Protein AF-A0A534W1F0-F1 (afdb_monomer_lite)

Sequence (96 aa):
YFTKAWRPLFFLRRGRKPVDDFSGGLCIYTDEEPKRGARLGMEIFLPDGSSVVCRSEVAWVERLPAGGPARFDVGLKLTAIHPLDRERLSGVLQHA

pLDDT: mean 76.11, std 22.28, range [28.5, 95.12]

Foldseek 3Di:
DPPPDDPPCVVVPDPPPPVVPLPDWDKDADQDFDDAQDKDWDWAQAPVRDIWTFIWGFHDWDADDPPPPHRIITIIRTPGGDPVSVVVVVVRVVVD

Structure (mmCIF, N/CA/C/O backbone):
data_AF-A0A534W1F0-F1
#
_entry.id   AF-A0A534W1F0-F1
#
loop_
_atom_site.group_PDB
_atom_site.id
_atom_site.type_symbol
_atom_site.label_atom_id
_atom_site.label_alt_id
_atom_site.label_comp_id
_atom_site.label_asym_id
_atom_site.label_entity_id
_atom_site.label_seq_id
_atom_site.pdbx_PDB_ins_code
_atom_site.Cartn_x
_atom_site.Cartn_y
_atom_site.Cartn_z
_atom_site.occupancy
_atom_site.B_iso_or_equiv
_atom_site.auth_seq_id
_atom_site.auth_comp_id
_atom_site.auth_asym_id
_atom_site.auth_atom_id
_atom_site.pdbx_PDB_model_num
ATOM 1 N N . TYR A 1 1 ? 5.387 10.544 8.141 1.00 28.50 1 TYR A N 1
ATOM 2 C CA . TYR A 1 1 ? 5.421 11.859 7.474 1.00 28.50 1 TYR A CA 1
ATOM 3 C C . TYR A 1 1 ? 4.789 11.733 6.098 1.00 28.50 1 TYR A C 1
ATOM 5 O O . TYR A 1 1 ? 5.455 11.308 5.164 1.00 28.50 1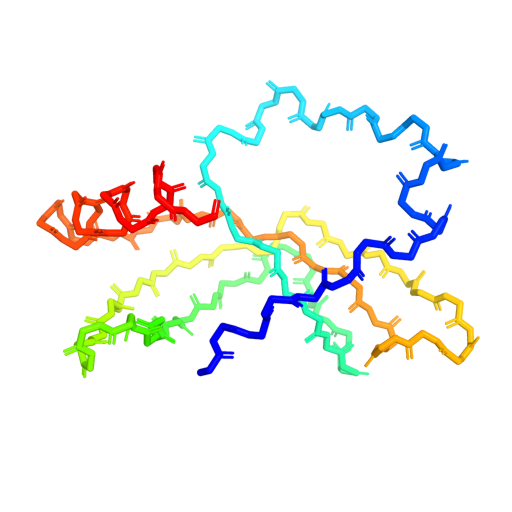 TYR A O 1
ATOM 13 N N . PHE A 1 2 ? 3.495 12.040 5.979 1.00 29.14 2 PHE A N 1
ATOM 14 C CA . PHE A 1 2 ? 2.860 12.224 4.675 1.00 29.14 2 PHE A CA 1
ATOM 15 C C . PHE A 1 2 ? 3.370 13.549 4.112 1.00 29.14 2 PHE A C 1
ATOM 17 O O . PHE A 1 2 ? 2.901 14.624 4.484 1.00 29.14 2 PHE A O 1
ATOM 24 N N . THR A 1 3 ? 4.413 13.496 3.287 1.00 29.98 3 THR A N 1
ATOM 25 C CA . THR A 1 3 ? 4.847 14.678 2.554 1.00 29.98 3 THR A CA 1
ATOM 26 C C . THR A 1 3 ? 3.807 14.957 1.484 1.00 29.98 3 THR A C 1
ATOM 28 O O . THR A 1 3 ? 3.517 14.128 0.623 1.00 29.98 3 THR A O 1
ATOM 31 N N . LYS A 1 4 ? 3.229 16.154 1.576 1.00 35.06 4 LYS A N 1
ATOM 32 C CA . LYS A 1 4 ? 2.432 16.827 0.553 1.00 35.06 4 LYS A CA 1
ATOM 33 C C . LYS A 1 4 ? 3.310 16.985 -0.696 1.00 35.06 4 LYS A C 1
ATOM 35 O O . LYS A 1 4 ? 3.898 18.036 -0.934 1.00 35.06 4 LYS A O 1
ATOM 40 N N . ALA A 1 5 ? 3.508 15.896 -1.431 1.00 36.59 5 ALA A N 1
ATOM 41 C CA . ALA A 1 5 ? 4.393 15.854 -2.577 1.00 36.59 5 ALA A CA 1
ATOM 42 C C . ALA A 1 5 ? 3.670 16.510 -3.753 1.00 36.59 5 ALA A C 1
ATOM 44 O O . ALA A 1 5 ? 2.797 15.924 -4.393 1.00 36.59 5 ALA A O 1
ATOM 45 N N . TRP A 1 6 ? 4.021 17.778 -3.967 1.00 32.47 6 TRP A N 1
ATOM 46 C CA . TRP A 1 6 ? 4.116 18.435 -5.265 1.00 32.47 6 TRP A CA 1
ATOM 47 C C . TRP A 1 6 ? 3.952 17.437 -6.414 1.00 32.47 6 TRP A C 1
ATOM 49 O O . TRP A 1 6 ? 4.853 16.640 -6.645 1.00 32.47 6 TRP A O 1
ATOM 59 N N . ARG A 1 7 ? 2.811 17.455 -7.114 1.00 41.12 7 ARG A N 1
ATOM 60 C CA . ARG A 1 7 ? 2.572 16.622 -8.301 1.00 41.12 7 ARG A CA 1
ATOM 61 C C . ARG A 1 7 ? 3.498 17.114 -9.414 1.00 41.12 7 ARG A C 1
ATOM 63 O O . ARG A 1 7 ? 3.187 18.138 -10.024 1.00 41.12 7 ARG A O 1
ATOM 70 N N . PRO A 1 8 ? 4.636 16.459 -9.706 1.00 33.09 8 PRO A N 1
ATOM 71 C CA . PRO A 1 8 ? 5.461 16.876 -10.820 1.00 33.09 8 PRO A CA 1
ATOM 72 C C . PRO A 1 8 ? 4.721 16.458 -12.096 1.00 33.09 8 PRO A C 1
ATOM 74 O O . PRO A 1 8 ? 4.005 15.452 -12.111 1.00 33.09 8 PRO A O 1
ATOM 77 N N . LEU A 1 9 ? 4.913 17.201 -13.185 1.00 43.53 9 LEU A N 1
ATOM 78 C CA . LEU A 1 9 ? 4.301 16.961 -14.501 1.00 43.53 9 LEU A CA 1
ATOM 79 C C . LEU A 1 9 ? 4.497 15.531 -15.073 1.00 43.53 9 LEU A C 1
ATOM 81 O O . LEU A 1 9 ? 3.913 15.205 -1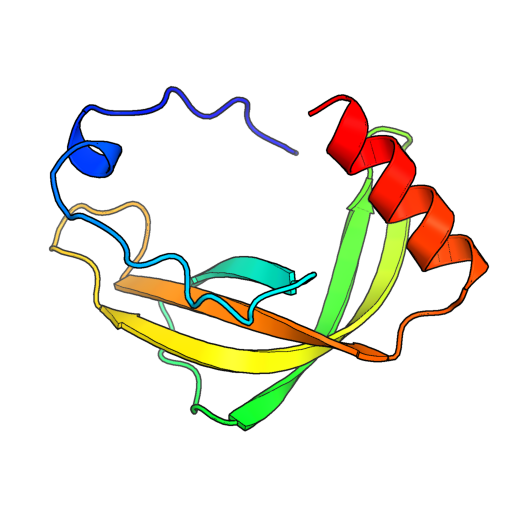6.103 1.00 43.53 9 LEU A O 1
ATOM 85 N N . PHE A 1 10 ? 5.266 14.656 -14.418 1.00 41.38 10 PHE A N 1
ATOM 86 C CA . PHE A 1 10 ? 5.410 13.241 -14.769 1.00 41.38 10 PHE A CA 1
ATOM 87 C C . PHE A 1 10 ? 4.140 12.400 -14.524 1.00 41.38 10 PHE A C 1
ATOM 89 O O . PHE A 1 10 ? 3.960 11.390 -15.198 1.00 41.38 10 PHE A O 1
ATOM 96 N N . PHE A 1 11 ? 3.216 12.825 -13.649 1.00 42.25 11 PHE A N 1
ATOM 97 C CA . PHE A 1 11 ? 1.932 12.124 -13.440 1.00 42.25 11 PHE A CA 1
ATOM 98 C C . PHE A 1 11 ? 0.896 12.354 -14.558 1.00 42.25 11 PHE A C 1
ATOM 100 O O . PHE A 1 11 ? -0.142 11.699 -14.563 1.00 42.25 11 PHE A O 1
ATOM 107 N N . LEU A 1 12 ? 1.149 13.266 -15.506 1.00 43.53 12 LEU A N 1
ATOM 108 C CA . LEU A 1 12 ? 0.174 13.674 -16.531 1.00 43.53 12 LEU A CA 1
ATOM 109 C C . LEU A 1 12 ? 0.350 12.985 -17.899 1.00 43.53 12 LEU A C 1
ATOM 111 O O . LEU A 1 12 ? -0.396 13.296 -18.823 1.00 43.53 12 LEU A O 1
ATOM 115 N N . ARG A 1 13 ? 1.316 12.066 -18.077 1.00 38.88 13 ARG A N 1
ATOM 116 C CA . ARG A 1 13 ? 1.680 11.557 -19.422 1.00 38.88 13 ARG A CA 1
ATOM 117 C C . ARG A 1 13 ? 1.671 10.051 -19.661 1.00 38.88 13 ARG A C 1
ATOM 119 O O . ARG A 1 13 ? 2.148 9.591 -20.695 1.00 38.88 13 ARG A O 1
ATOM 126 N N . ARG A 1 14 ? 1.017 9.280 -18.807 1.00 40.94 14 ARG A N 1
ATOM 127 C CA . ARG A 1 14 ? 0.452 7.999 -19.233 1.00 40.94 14 ARG A CA 1
ATOM 128 C C . ARG A 1 14 ? -0.972 7.980 -18.748 1.00 40.94 14 ARG A C 1
ATOM 130 O O . ARG A 1 14 ? -1.203 8.198 -17.565 1.00 40.94 14 ARG A O 1
ATOM 137 N N . GLY A 1 15 ? -1.906 7.707 -19.653 1.00 38.16 15 GLY A N 1
ATOM 138 C CA . GLY A 1 15 ? -3.179 7.137 -19.257 1.00 38.16 15 GLY A CA 1
ATOM 139 C C . GLY A 1 15 ? -2.865 5.866 -18.482 1.00 38.16 15 GLY A C 1
ATOM 140 O O . GLY A 1 15 ? -2.749 4.792 -19.066 1.00 38.16 15 GLY A O 1
ATOM 141 N N . ARG A 1 16 ? -2.658 5.994 -17.166 1.00 43.59 16 ARG A N 1
ATOM 142 C CA . ARG A 1 16 ? -2.909 4.906 -16.245 1.00 43.59 16 ARG A CA 1
ATOM 143 C C . ARG A 1 16 ? -4.358 4.599 -16.539 1.00 43.59 16 ARG A C 1
ATOM 145 O O . ARG A 1 16 ? -5.234 5.371 -16.160 1.00 43.59 16 ARG A O 1
ATOM 152 N N . LYS A 1 17 ? -4.605 3.505 -17.265 1.00 34.69 17 LYS A N 1
ATOM 153 C CA . LYS A 1 17 ? -5.835 2.776 -17.008 1.00 34.69 17 LYS A CA 1
ATOM 154 C C . LYS A 1 17 ? -5.880 2.716 -15.485 1.00 34.69 17 LYS A C 1
ATOM 156 O O . LYS A 1 17 ? -4.895 2.238 -14.901 1.00 34.69 17 LYS A O 1
ATOM 161 N N . PRO A 1 18 ? -6.915 3.264 -14.830 1.00 42.38 18 PRO A N 1
ATOM 162 C CA . PRO A 1 18 ? -7.236 2.749 -13.520 1.00 42.38 18 PRO A CA 1
ATOM 163 C C . PRO A 1 18 ? -7.150 1.240 -13.721 1.00 42.38 18 PRO A C 1
ATOM 165 O O . PRO A 1 18 ? -7.669 0.710 -14.707 1.00 42.38 18 PRO A O 1
ATOM 168 N N . VAL A 1 19 ? -6.358 0.535 -12.921 1.00 42.66 19 VAL A N 1
ATOM 169 C CA . VAL A 1 19 ? -6.673 -0.880 -12.801 1.00 42.66 19 VAL A CA 1
ATOM 170 C C . VAL A 1 19 ? -8.103 -0.810 -12.288 1.00 42.66 19 VAL A C 1
ATOM 172 O O . VAL A 1 19 ? -8.296 -0.410 -11.145 1.00 42.66 19 VAL A O 1
ATOM 175 N N . ASP A 1 20 ? -9.080 -1.006 -13.183 1.00 43.31 20 ASP A N 1
ATOM 176 C CA . ASP A 1 20 ? -10.492 -0.645 -12.975 1.00 43.31 20 ASP A CA 1
ATOM 177 C C . ASP A 1 20 ? -11.092 -1.412 -11.776 1.00 43.31 20 ASP A C 1
ATOM 179 O O . ASP A 1 20 ? -12.202 -1.141 -11.339 1.00 43.31 20 ASP A O 1
ATOM 183 N N . ASP A 1 21 ? -10.302 -2.323 -11.199 1.00 44.69 21 ASP A N 1
ATOM 184 C CA . ASP A 1 21 ? -10.592 -3.198 -10.073 1.00 44.69 21 ASP A CA 1
ATOM 185 C C . ASP A 1 21 ? -9.671 -2.978 -8.841 1.00 44.69 21 ASP A C 1
ATOM 187 O O . ASP A 1 21 ? -9.669 -3.763 -7.892 1.00 44.69 21 ASP A O 1
ATOM 191 N N . PHE A 1 22 ? -8.847 -1.918 -8.802 1.00 48.00 22 PHE A N 1
ATOM 192 C CA . PHE A 1 22 ? -8.061 -1.569 -7.604 1.00 48.00 22 PHE A CA 1
ATOM 193 C C . PHE A 1 22 ? -8.901 -0.737 -6.626 1.00 48.00 22 PHE A C 1
ATOM 1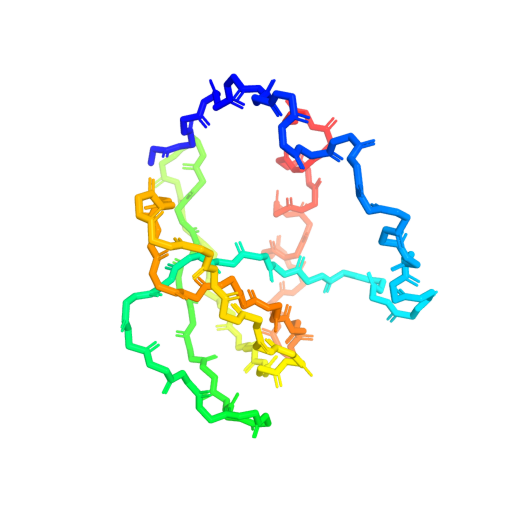95 O O . PHE A 1 22 ? -8.611 0.418 -6.316 1.00 48.00 22 PHE A O 1
ATOM 202 N N . SER A 1 23 ? -9.978 -1.344 -6.132 1.00 44.09 23 SER A N 1
ATOM 203 C CA . SER A 1 23 ? -10.966 -0.737 -5.237 1.00 44.09 23 SER A CA 1
ATOM 204 C C . SER A 1 23 ? -10.519 -0.726 -3.761 1.00 44.09 23 SER A C 1
ATOM 206 O O . SER A 1 23 ? -11.267 -1.148 -2.875 1.00 44.09 23 SER A O 1
ATOM 208 N N . GLY A 1 24 ? -9.286 -0.283 -3.482 1.00 59.03 24 GLY A N 1
ATOM 209 C CA . GLY A 1 24 ? -8.792 -0.074 -2.112 1.00 59.03 24 GLY A CA 1
ATOM 210 C C . GLY A 1 24 ? -7.452 -0.741 -1.799 1.00 59.03 24 GLY A C 1
ATOM 211 O O . GLY A 1 24 ? -7.397 -1.803 -1.178 1.00 59.03 24 GLY A O 1
ATOM 212 N N . GLY A 1 25 ? -6.359 -0.078 -2.172 1.00 72.06 25 GLY A N 1
ATOM 213 C CA . GLY A 1 25 ? -5.005 -0.495 -1.819 1.00 72.06 25 GLY A CA 1
ATOM 214 C C . GLY A 1 25 ? -4.024 0.677 -1.736 1.00 72.06 25 GLY A C 1
ATOM 215 O O . GLY A 1 25 ? -4.419 1.831 -1.891 1.00 72.06 25 GLY A O 1
ATOM 216 N N . LEU A 1 26 ? -2.752 0.379 -1.468 1.00 82.19 26 LEU A N 1
ATOM 217 C CA . LEU A 1 26 ? -1.686 1.362 -1.248 1.00 82.19 26 LEU A CA 1
ATOM 218 C C . LEU A 1 26 ? -0.665 1.334 -2.394 1.00 82.19 26 LEU A C 1
ATOM 220 O O . LEU A 1 26 ? -0.428 0.288 -2.991 1.00 82.19 26 LEU A O 1
ATOM 224 N N . CYS A 1 27 ? -0.047 2.479 -2.674 1.00 88.12 27 CYS A N 1
ATOM 225 C CA . CYS A 1 27 ? 1.095 2.610 -3.576 1.00 88.12 27 CYS A CA 1
ATOM 226 C C . CYS A 1 27 ? 2.340 2.916 -2.739 1.00 88.12 27 CYS A C 1
ATOM 228 O O . CYS A 1 27 ? 2.288 3.826 -1.907 1.00 88.12 27 CYS A O 1
ATOM 230 N N . ILE A 1 28 ? 3.435 2.186 -2.943 1.00 89.06 28 ILE A N 1
ATOM 231 C CA . ILE A 1 28 ? 4.718 2.460 -2.285 1.00 89.06 28 ILE A CA 1
ATOM 232 C C . ILE A 1 28 ? 5.846 2.553 -3.309 1.00 89.06 28 ILE A C 1
ATOM 234 O O . ILE A 1 28 ? 5.790 1.934 -4.369 1.00 89.06 28 ILE A O 1
ATOM 238 N N . TYR A 1 29 ? 6.898 3.282 -2.945 1.00 92.38 29 TYR A N 1
ATOM 239 C CA . TYR A 1 29 ? 8.158 3.302 -3.676 1.00 92.38 29 TYR A CA 1
ATOM 240 C C . TYR A 1 29 ? 9.195 2.453 -2.947 1.00 92.38 29 TYR A C 1
ATOM 242 O O . TYR A 1 29 ? 9.281 2.497 -1.720 1.00 92.38 29 TYR A O 1
ATOM 250 N N . THR A 1 30 ? 9.982 1.688 -3.698 1.00 93.06 30 THR A N 1
ATOM 251 C CA . THR A 1 30 ? 11.051 0.843 -3.152 1.00 93.06 30 THR A CA 1
ATOM 252 C C . THR A 1 30 ? 12.219 0.750 -4.127 1.00 93.06 30 THR A C 1
ATOM 254 O O . THR A 1 30 ? 12.036 0.798 -5.344 1.00 93.06 30 THR A O 1
ATOM 257 N N . ASP A 1 31 ? 13.431 0.619 -3.592 1.00 95.12 31 ASP A N 1
ATOM 258 C CA . ASP A 1 31 ? 14.632 0.340 -4.385 1.00 95.12 31 ASP A CA 1
ATOM 259 C C . ASP A 1 31 ? 14.902 -1.160 -4.561 1.00 95.12 31 ASP A C 1
ATOM 261 O O . ASP A 1 31 ? 15.646 -1.560 -5.461 1.00 95.12 31 ASP A O 1
ATOM 265 N N . GLU A 1 32 ? 14.276 -1.991 -3.732 1.00 93.31 32 GLU A N 1
ATOM 266 C CA . GLU A 1 32 ? 14.304 -3.446 -3.844 1.00 93.31 32 GLU A CA 1
ATOM 267 C C . GLU A 1 32 ? 13.114 -3.927 -4.675 1.00 93.31 32 GLU A C 1
ATOM 269 O O . GLU A 1 32 ? 11.993 -3.475 -4.444 1.00 93.31 32 GLU A O 1
ATOM 274 N N . GLU A 1 33 ? 13.349 -4.827 -5.637 1.00 92.69 33 GLU A N 1
ATOM 275 C CA . GLU A 1 33 ? 12.297 -5.389 -6.490 1.00 92.69 33 GLU A CA 1
ATOM 276 C C . GLU A 1 33 ? 11.470 -6.417 -5.707 1.00 92.69 33 GLU A C 1
ATOM 278 O O . GLU A 1 33 ? 11.972 -7.505 -5.402 1.00 92.69 33 GLU A O 1
ATOM 283 N N . PRO A 1 34 ? 10.195 -6.133 -5.389 1.00 90.31 34 PRO A N 1
ATOM 284 C CA . PRO A 1 34 ? 9.374 -7.105 -4.701 1.00 90.31 34 PRO A CA 1
ATOM 285 C C . PRO A 1 34 ? 8.824 -8.132 -5.690 1.00 90.31 34 PRO A C 1
ATOM 287 O O . PRO A 1 34 ? 8.510 -7.841 -6.845 1.00 90.31 34 PRO A O 1
ATOM 290 N N . LYS A 1 35 ? 8.617 -9.358 -5.213 1.00 94.50 35 LYS A N 1
ATOM 291 C CA . LYS A 1 35 ? 7.972 -10.399 -6.014 1.00 94.50 35 LYS A CA 1
ATOM 292 C C . LYS A 1 35 ? 6.470 -10.120 -6.132 1.00 94.50 35 LYS A C 1
ATOM 294 O O . LYS A 1 35 ? 5.781 -9.954 -5.127 1.00 94.50 35 LYS A O 1
ATOM 299 N N . ARG A 1 36 ? 5.927 -10.138 -7.352 1.00 91.69 36 ARG A N 1
ATOM 300 C CA . ARG A 1 36 ? 4.471 -10.068 -7.572 1.00 91.69 36 ARG A CA 1
ATOM 301 C C . ARG A 1 36 ? 3.754 -11.218 -6.848 1.00 91.69 36 ARG A C 1
ATOM 303 O O . ARG A 1 36 ? 4.233 -12.350 -6.866 1.00 91.69 36 ARG A O 1
ATOM 310 N N . GLY A 1 37 ? 2.620 -10.926 -6.213 1.00 91.62 37 GLY A N 1
ATOM 311 C CA . GLY A 1 37 ? 1.883 -11.873 -5.370 1.00 91.62 37 GLY A CA 1
ATOM 312 C C . GLY A 1 37 ? 2.517 -12.123 -3.995 1.00 91.62 37 GLY A C 1
ATOM 313 O O . GLY A 1 37 ? 1.983 -12.906 -3.211 1.00 91.62 37 GLY A O 1
ATOM 314 N N . ALA A 1 38 ? 3.651 -11.486 -3.670 1.00 94.25 38 ALA A N 1
ATOM 315 C CA . ALA A 1 38 ? 4.209 -11.561 -2.325 1.00 94.25 38 ALA A CA 1
ATOM 316 C C . ALA A 1 38 ? 3.256 -10.916 -1.318 1.00 94.25 38 ALA A C 1
ATOM 318 O O . ALA A 1 38 ? 2.664 -9.869 -1.586 1.00 94.25 38 ALA A O 1
ATOM 319 N N . ARG A 1 39 ? 3.141 -11.543 -0.146 1.00 94.56 39 ARG A N 1
ATOM 320 C CA . ARG A 1 39 ? 2.348 -11.033 0.971 1.00 94.56 39 ARG A CA 1
ATOM 321 C C . ARG A 1 39 ? 3.235 -10.233 1.906 1.00 94.56 39 ARG A C 1
ATOM 323 O O . ARG A 1 39 ? 4.277 -10.729 2.326 1.00 94.56 39 ARG A O 1
ATOM 330 N N . LEU A 1 40 ? 2.794 -9.032 2.253 1.00 92.38 40 LEU A N 1
ATOM 331 C CA . LEU A 1 40 ? 3.527 -8.115 3.118 1.00 92.38 40 LEU A CA 1
ATOM 332 C C . LEU A 1 40 ? 2.698 -7.809 4.366 1.00 92.38 40 LEU A C 1
ATOM 334 O O . LEU A 1 40 ? 1.488 -7.589 4.286 1.00 92.38 40 LEU A O 1
ATOM 338 N N . GLY A 1 41 ? 3.356 -7.809 5.525 1.00 92.94 41 GLY A N 1
ATOM 339 C CA . GLY A 1 41 ? 2.836 -7.164 6.726 1.00 92.94 41 GLY A CA 1
ATOM 340 C C . GLY A 1 41 ? 3.215 -5.691 6.685 1.00 92.94 41 GLY A C 1
ATOM 341 O O . GLY A 1 41 ? 4.353 -5.364 6.360 1.00 92.94 41 GLY A O 1
ATOM 342 N N . MET A 1 42 ? 2.264 -4.811 6.970 1.00 90.75 42 MET A N 1
ATOM 343 C CA . MET A 1 42 ? 2.465 -3.371 6.901 1.00 90.75 42 MET A CA 1
ATOM 344 C C . MET A 1 42 ? 1.964 -2.701 8.166 1.00 90.75 42 MET A C 1
ATOM 346 O O . MET A 1 42 ? 0.909 -3.059 8.687 1.00 90.75 42 MET A O 1
ATOM 350 N N . GLU A 1 43 ? 2.695 -1.681 8.591 1.00 94.38 43 GLU A N 1
ATOM 351 C CA . GLU A 1 43 ? 2.256 -0.715 9.585 1.00 94.38 43 GLU A CA 1
ATOM 352 C C . GLU A 1 43 ? 2.222 0.667 8.927 1.00 94.38 43 GLU A C 1
ATOM 354 O O . GLU A 1 43 ? 3.215 1.133 8.366 1.00 94.38 43 GLU A O 1
ATOM 359 N N . ILE A 1 44 ? 1.050 1.298 8.938 1.00 89.50 44 ILE A N 1
ATOM 360 C CA . ILE A 1 44 ? 0.805 2.604 8.330 1.00 89.50 44 ILE A CA 1
ATOM 361 C C . ILE A 1 44 ? 0.652 3.617 9.456 1.00 89.50 44 ILE A C 1
ATOM 363 O O . ILE A 1 44 ? -0.323 3.564 10.199 1.00 89.50 44 ILE A O 1
ATOM 367 N N . PHE A 1 45 ? 1.588 4.554 9.564 1.00 91.12 45 PHE A N 1
ATOM 368 C CA . PHE A 1 45 ? 1.528 5.631 10.552 1.00 91.12 45 PHE A CA 1
ATOM 369 C C . PHE A 1 45 ? 0.610 6.758 10.072 1.00 91.12 45 PHE A C 1
ATOM 371 O O . PHE A 1 45 ? 0.811 7.314 8.986 1.00 91.12 45 PHE A O 1
ATOM 378 N N . LEU A 1 46 ? -0.386 7.096 10.885 1.00 88.38 46 LEU A N 1
ATOM 379 C CA . LEU A 1 46 ? -1.393 8.111 10.600 1.00 88.38 46 LEU A CA 1
ATOM 380 C C . LEU A 1 46 ? -0.972 9.496 11.138 1.00 88.38 46 LEU A C 1
ATOM 382 O O . LEU A 1 46 ? -0.099 9.593 12.005 1.00 88.38 46 LEU A O 1
ATOM 386 N N . PRO A 1 47 ? -1.565 10.599 10.633 1.00 86.75 47 PRO A N 1
ATOM 387 C CA . PRO A 1 47 ? -1.216 11.957 11.067 1.00 86.75 47 PRO A CA 1
ATOM 388 C C . PRO A 1 47 ? -1.504 12.259 12.543 1.00 86.75 47 PRO A C 1
ATOM 390 O O . PRO A 1 47 ? -0.872 13.145 13.110 1.00 86.75 47 PRO A O 1
ATOM 393 N N . ASP A 1 48 ? -2.438 11.535 13.160 1.00 86.44 48 ASP A N 1
ATOM 394 C CA . ASP A 1 48 ? -2.784 11.660 14.582 1.00 86.44 48 ASP A CA 1
ATOM 395 C C . ASP A 1 48 ? -1.781 10.954 15.517 1.00 86.44 48 ASP A C 1
ATOM 397 O O . ASP A 1 48 ? -1.967 10.940 16.732 1.00 86.44 48 ASP A O 1
ATOM 401 N N . GLY A 1 49 ? -0.711 10.375 14.959 1.00 89.44 49 GLY A N 1
ATOM 402 C CA . GLY A 1 49 ? 0.318 9.648 15.698 1.00 89.44 49 GLY A CA 1
ATOM 403 C C . GLY A 1 49 ? -0.024 8.183 15.977 1.00 89.44 49 GLY A C 1
ATOM 404 O O . GLY A 1 49 ? 0.821 7.468 16.513 1.00 89.44 49 GLY A O 1
ATOM 405 N N . SER A 1 50 ? -1.217 7.716 15.601 1.00 90.94 50 SER A N 1
ATOM 406 C CA . SER A 1 50 ? -1.574 6.297 15.659 1.00 90.94 50 SER A CA 1
ATOM 407 C C . SER A 1 50 ? -1.008 5.515 14.466 1.00 90.94 50 SER A C 1
ATOM 409 O O . SER A 1 50 ? -0.462 6.090 13.517 1.00 90.94 50 SER A O 1
ATOM 411 N N . SER A 1 51 ? -1.128 4.186 14.498 1.00 93.12 51 SER A N 1
ATOM 412 C CA . SER A 1 51 ? -0.779 3.326 13.369 1.00 93.12 51 SER A CA 1
ATOM 413 C C . SER A 1 51 ? -1.864 2.292 13.070 1.00 93.12 51 SER A C 1
ATOM 415 O O . SER A 1 51 ? -2.663 1.917 13.928 1.00 93.12 51 SER A O 1
ATOM 417 N N . VAL A 1 52 ? -1.894 1.847 11.814 1.00 91.31 52 VAL A N 1
ATOM 418 C CA . VAL A 1 52 ? -2.769 0.790 11.306 1.00 91.31 52 VAL A CA 1
ATOM 419 C C . VAL A 1 52 ? -1.913 -0.376 10.844 1.00 91.31 52 VAL A C 1
ATOM 421 O O . VAL A 1 52 ? -1.104 -0.232 9.926 1.00 91.31 52 VAL A O 1
ATOM 424 N N . VAL A 1 53 ? -2.131 -1.549 11.438 1.00 93.00 53 VAL A N 1
ATOM 425 C CA . VAL A 1 53 ? -1.475 -2.789 11.017 1.00 93.00 53 VAL A CA 1
ATOM 426 C C . VAL A 1 53 ? -2.379 -3.540 10.046 1.00 93.00 53 VAL A C 1
ATOM 428 O O . VAL A 1 53 ? -3.548 -3.809 10.323 1.00 93.00 53 VAL A O 1
ATOM 431 N N . CYS A 1 54 ? -1.839 -3.903 8.887 1.00 90.94 54 CYS A N 1
ATOM 432 C CA . CYS A 1 54 ? -2.577 -4.627 7.860 1.00 90.94 54 CYS A CA 1
ATOM 433 C C . CYS A 1 54 ? -1.687 -5.620 7.106 1.00 90.94 54 CYS A C 1
ATOM 435 O O . CYS A 1 54 ? -0.458 -5.599 7.191 1.00 90.94 54 CYS A O 1
ATOM 437 N N . ARG A 1 55 ? -2.325 -6.530 6.370 1.00 93.44 55 ARG A N 1
ATOM 438 C CA . ARG A 1 55 ? -1.668 -7.401 5.396 1.00 93.44 55 ARG A CA 1
ATOM 439 C C . ARG A 1 55 ? -2.053 -6.971 3.998 1.00 93.44 55 ARG A C 1
ATOM 441 O O . ARG A 1 55 ? -3.208 -6.624 3.738 1.00 93.44 55 ARG A O 1
ATOM 448 N N . SER A 1 56 ? -1.092 -7.056 3.096 1.00 91.56 56 SER A N 1
ATOM 449 C CA . SER A 1 56 ? -1.273 -6.730 1.694 1.00 91.56 56 SER A CA 1
ATOM 450 C C . SER A 1 56 ? -0.626 -7.767 0.788 1.00 91.56 56 SER A C 1
ATOM 452 O O . SER A 1 56 ? 0.105 -8.652 1.238 1.00 91.56 56 SER A O 1
ATOM 454 N N . GLU A 1 57 ? -0.944 -7.683 -0.495 1.00 92.94 57 GLU A N 1
ATOM 455 C CA . GLU A 1 57 ? -0.343 -8.480 -1.552 1.00 92.94 57 GLU A CA 1
ATOM 456 C C . GLU A 1 57 ? 0.121 -7.573 -2.692 1.00 92.94 57 GLU A C 1
ATOM 458 O O . GLU A 1 57 ? -0.592 -6.644 -3.084 1.00 92.94 57 GLU A O 1
ATOM 463 N N . VAL A 1 58 ? 1.308 -7.849 -3.236 1.00 92.50 58 VAL A N 1
ATOM 464 C CA . VAL A 1 58 ? 1.870 -7.115 -4.376 1.00 92.50 58 VAL A CA 1
ATOM 465 C C . VAL A 1 58 ? 1.051 -7.397 -5.636 1.00 92.50 58 VAL A C 1
ATOM 467 O O . VAL A 1 58 ? 1.166 -8.464 -6.244 1.00 92.50 58 VAL A O 1
ATOM 470 N N . ALA A 1 59 ? 0.249 -6.421 -6.058 1.00 88.56 59 ALA A N 1
ATOM 471 C CA . ALA A 1 59 ? -0.612 -6.522 -7.233 1.00 88.56 59 ALA A CA 1
ATOM 472 C C . ALA A 1 59 ? 0.169 -6.282 -8.536 1.00 88.56 59 ALA A C 1
ATOM 474 O O . ALA A 1 59 ? -0.015 -7.000 -9.529 1.00 88.56 59 ALA A O 1
ATOM 475 N N . TRP A 1 60 ? 1.064 -5.291 -8.520 1.00 90.94 60 TRP A N 1
ATOM 476 C CA . TRP A 1 60 ? 1.908 -4.909 -9.648 1.00 90.94 60 TRP A CA 1
ATOM 477 C C . TRP A 1 60 ? 3.215 -4.266 -9.177 1.00 90.94 60 TRP A C 1
ATOM 479 O O . TRP A 1 60 ? 3.301 -3.750 -8.064 1.00 90.94 60 TRP A O 1
ATOM 489 N N . VAL A 1 61 ? 4.218 -4.313 -10.053 1.00 91.06 61 VAL A N 1
ATOM 490 C CA . VAL A 1 61 ? 5.543 -3.712 -9.874 1.00 91.06 61 VAL A CA 1
ATOM 491 C C . VAL A 1 61 ? 5.903 -3.025 -11.184 1.00 91.06 61 VAL A C 1
ATOM 493 O O . VAL A 1 61 ? 5.867 -3.659 -12.240 1.00 91.06 61 VAL A O 1
ATOM 496 N N . GLU A 1 62 ? 6.220 -1.737 -11.131 1.00 92.25 62 GLU A N 1
ATOM 497 C CA . GLU A 1 62 ? 6.635 -0.938 -12.281 1.00 92.25 62 GLU A CA 1
ATOM 498 C C . GLU A 1 62 ? 8.028 -0.366 -12.015 1.00 92.25 62 GLU A C 1
ATOM 500 O O . GLU A 1 62 ? 8.249 0.329 -11.027 1.00 92.25 62 GLU A O 1
ATOM 505 N N . ARG A 1 63 ? 8.991 -0.646 -12.900 1.00 93.25 63 ARG A N 1
ATOM 506 C CA . ARG A 1 63 ? 10.321 -0.038 -12.813 1.00 93.25 63 ARG A CA 1
ATOM 507 C C . ARG A 1 63 ? 10.244 1.428 -13.224 1.00 93.25 63 ARG A C 1
ATOM 509 O O . ARG A 1 63 ? 9.772 1.749 -14.314 1.00 93.25 63 ARG A O 1
ATOM 516 N N . LEU A 1 64 ? 10.760 2.301 -12.372 1.00 90.19 64 LEU A N 1
ATOM 517 C CA . LEU A 1 64 ? 10.810 3.733 -12.614 1.00 90.19 64 LEU A CA 1
ATOM 518 C C . LEU A 1 64 ? 12.064 4.127 -13.418 1.00 90.19 64 LEU A C 1
ATOM 520 O O . LEU A 1 64 ? 13.085 3.43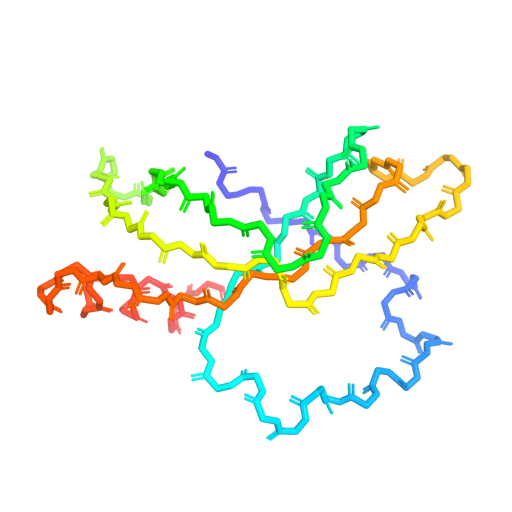0 -13.373 1.00 90.19 64 LEU A O 1
ATOM 524 N N . PRO A 1 65 ? 12.012 5.247 -14.164 1.00 90.56 65 PRO A N 1
ATOM 525 C CA . PRO A 1 65 ? 13.184 5.804 -14.832 1.00 90.56 65 PRO A CA 1
ATOM 526 C C . PRO A 1 65 ? 14.305 6.168 -13.850 1.00 90.56 65 PRO A C 1
ATOM 528 O O . PRO A 1 65 ? 14.062 6.473 -12.682 1.00 90.56 65 PRO A O 1
ATOM 531 N N . ALA A 1 66 ? 15.542 6.203 -14.350 1.00 90.44 66 ALA A N 1
ATOM 532 C CA . ALA A 1 66 ? 16.676 6.692 -13.571 1.00 90.44 66 ALA A CA 1
ATOM 533 C C . ALA A 1 66 ? 16.445 8.150 -13.127 1.00 90.44 66 ALA A C 1
ATOM 535 O O . ALA A 1 66 ? 15.949 8.967 -13.902 1.00 90.44 66 ALA A O 1
ATOM 536 N N . GLY A 1 67 ? 16.798 8.462 -11.876 1.00 88.44 67 GLY A N 1
ATOM 537 C CA . GLY A 1 67 ? 16.519 9.763 -1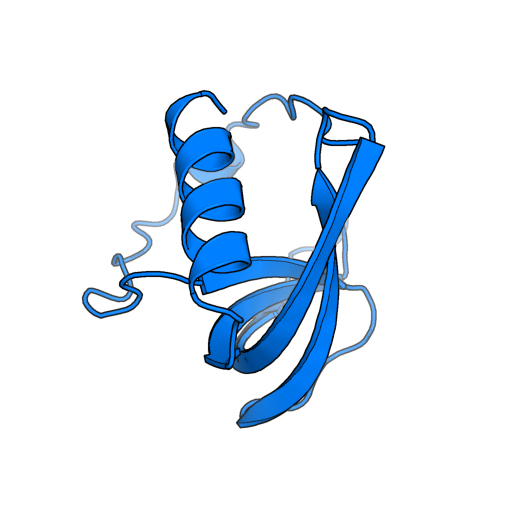1.255 1.00 88.44 67 GLY A CA 1
ATOM 538 C C . GLY A 1 67 ? 15.104 9.907 -10.677 1.00 88.44 67 GLY A C 1
ATOM 539 O O . GLY A 1 67 ? 14.763 10.981 -10.187 1.00 88.44 67 GLY A O 1
ATOM 540 N N . GLY A 1 68 ? 14.283 8.850 -10.724 1.00 84.62 68 GLY A N 1
ATOM 541 C CA . GLY A 1 68 ? 13.011 8.776 -10.003 1.00 84.62 68 GLY A CA 1
ATOM 542 C C . GLY A 1 68 ? 13.182 8.700 -8.476 1.00 84.62 68 GLY A C 1
ATOM 543 O O . GLY A 1 68 ? 14.297 8.512 -7.989 1.00 84.62 68 GLY A O 1
ATOM 544 N N . PRO A 1 69 ? 12.082 8.822 -7.707 1.00 88.12 69 PRO A N 1
ATOM 545 C CA . PRO A 1 69 ? 12.125 8.807 -6.240 1.00 88.12 69 PRO A CA 1
ATOM 546 C C . PRO A 1 69 ? 12.598 7.468 -5.651 1.00 88.12 69 PRO A C 1
ATOM 548 O O . PRO A 1 69 ? 13.032 7.436 -4.505 1.00 88.12 69 PRO A O 1
ATOM 551 N N . ALA A 1 70 ? 12.493 6.387 -6.428 1.00 94.12 70 ALA A N 1
ATOM 552 C CA . ALA A 1 70 ? 13.046 5.064 -6.160 1.00 94.12 70 ALA A CA 1
ATOM 553 C C . ALA A 1 70 ? 13.174 4.291 -7.486 1.00 94.12 70 ALA A C 1
ATOM 555 O O . ALA A 1 70 ? 12.809 4.804 -8.550 1.00 94.12 70 ALA A O 1
ATOM 556 N N . ARG A 1 71 ? 13.648 3.043 -7.434 1.00 94.81 71 ARG A N 1
ATOM 557 C CA . ARG A 1 71 ? 13.733 2.154 -8.611 1.00 94.81 71 ARG A CA 1
ATOM 558 C C . ARG A 1 71 ? 12.401 1.541 -9.032 1.00 94.81 71 ARG A C 1
ATOM 560 O O . ARG A 1 71 ? 12.247 1.244 -10.218 1.00 94.81 71 ARG A O 1
ATOM 567 N N . PHE A 1 72 ? 11.460 1.351 -8.111 1.00 93.25 72 PHE A N 1
ATOM 568 C CA . PHE A 1 72 ? 10.171 0.719 -8.387 1.00 93.25 72 PHE A CA 1
ATOM 569 C C . PHE A 1 72 ? 9.010 1.483 -7.755 1.00 93.25 72 PHE A C 1
ATOM 571 O O . PHE A 1 72 ? 9.103 1.970 -6.629 1.00 93.25 72 PHE A O 1
ATOM 578 N N . ASP A 1 73 ? 7.905 1.535 -8.490 1.00 91.56 73 ASP A N 1
ATOM 579 C CA . ASP A 1 73 ? 6.571 1.851 -7.993 1.00 91.56 73 ASP A CA 1
ATOM 580 C C . ASP A 1 73 ? 5.799 0.536 -7.834 1.00 91.56 73 ASP A C 1
ATOM 582 O O . ASP A 1 73 ? 5.884 -0.353 -8.690 1.00 91.56 73 ASP A O 1
ATOM 586 N N . VAL A 1 74 ? 5.096 0.371 -6.718 1.00 90.81 74 VAL A N 1
ATOM 587 C CA . VAL A 1 74 ? 4.504 -0.909 -6.322 1.00 90.81 74 VAL A CA 1
ATOM 588 C C . VAL A 1 74 ? 3.099 -0.696 -5.792 1.00 90.81 74 VAL A C 1
ATOM 590 O O . VAL A 1 74 ? 2.886 0.004 -4.801 1.00 90.81 74 VAL A O 1
ATOM 593 N N . GLY A 1 75 ? 2.139 -1.374 -6.414 1.00 90.44 75 GLY A N 1
ATOM 594 C CA . GLY A 1 75 ? 0.758 -1.406 -5.953 1.00 90.44 75 GLY A CA 1
ATOM 595 C C . GLY A 1 75 ? 0.486 -2.588 -5.044 1.00 90.44 75 GLY A C 1
ATOM 596 O O . GLY A 1 75 ? 0.806 -3.732 -5.372 1.00 90.44 75 GLY A O 1
ATOM 597 N N . LEU A 1 76 ? -0.177 -2.315 -3.927 1.00 88.50 76 LEU A N 1
ATOM 598 C CA . LEU A 1 76 ? -0.469 -3.269 -2.868 1.00 88.50 76 LEU A CA 1
ATOM 599 C C . LEU A 1 76 ? -1.973 -3.378 -2.642 1.00 88.50 76 LEU A C 1
ATOM 601 O O . LEU A 1 76 ? -2.616 -2.413 -2.237 1.00 88.50 76 LEU A O 1
ATOM 605 N N . LYS A 1 77 ? -2.541 -4.565 -2.839 1.00 87.88 77 LYS A N 1
ATOM 606 C CA . LYS A 1 77 ? -3.936 -4.846 -2.482 1.00 87.88 77 LYS A CA 1
ATOM 607 C C . LYS A 1 77 ? -4.010 -5.204 -1.001 1.00 87.88 77 LYS A C 1
ATOM 609 O O . LYS A 1 77 ? -3.316 -6.122 -0.576 1.00 87.88 77 LYS A O 1
ATOM 614 N N . LEU A 1 78 ? -4.848 -4.525 -0.217 1.00 86.88 78 LEU A N 1
ATOM 615 C CA . LEU A 1 78 ? -5.083 -4.912 1.178 1.00 86.88 78 LEU A CA 1
ATOM 616 C C . LEU A 1 78 ? -5.848 -6.242 1.218 1.00 86.88 78 LEU A C 1
ATOM 618 O O . LEU A 1 78 ? -6.913 -6.374 0.617 1.00 86.88 78 LEU A O 1
ATOM 622 N N . THR A 1 79 ? -5.296 -7.232 1.915 1.00 89.94 79 THR A N 1
ATOM 623 C CA . THR A 1 79 ? -5.872 -8.582 2.033 1.00 89.94 79 THR A CA 1
ATOM 624 C C . THR A 1 79 ? -6.442 -8.854 3.417 1.00 89.94 79 THR A C 1
ATOM 626 O O . THR A 1 79 ? -7.374 -9.642 3.545 1.00 89.94 79 THR A O 1
ATOM 629 N N . ALA A 1 80 ? -5.927 -8.185 4.451 1.00 90.19 80 ALA A N 1
ATOM 630 C CA . ALA A 1 80 ? -6.511 -8.211 5.785 1.00 90.19 80 ALA A CA 1
ATOM 631 C C . ALA A 1 80 ? -6.245 -6.895 6.516 1.00 90.19 80 ALA A C 1
ATOM 633 O O . ALA A 1 80 ? -5.121 -6.397 6.534 1.00 90.19 80 ALA A O 1
ATOM 634 N N . ILE A 1 81 ? -7.280 -6.354 7.145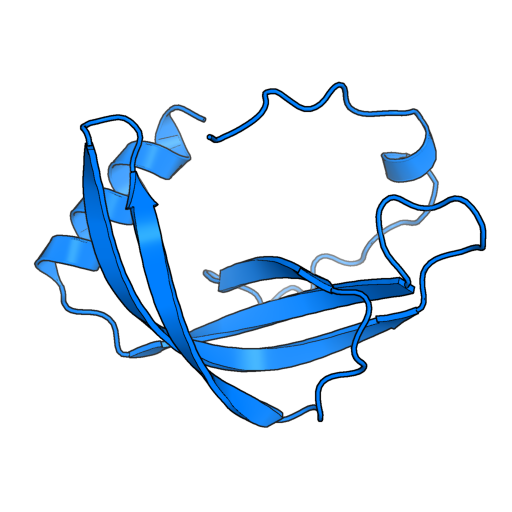 1.00 90.38 81 ILE A N 1
ATOM 635 C CA . ILE A 1 81 ? -7.225 -5.160 7.988 1.00 90.38 81 ILE A CA 1
ATOM 636 C C . ILE A 1 81 ? -8.346 -5.272 9.019 1.00 90.38 81 ILE A C 1
ATOM 638 O O . ILE A 1 81 ? -9.428 -5.776 8.701 1.00 90.38 81 ILE A O 1
ATOM 642 N N . HIS A 1 82 ? -8.093 -4.841 10.252 1.00 91.19 82 HIS A N 1
ATOM 643 C CA . HIS A 1 82 ? -9.138 -4.812 11.267 1.00 91.19 82 HIS A CA 1
ATOM 644 C C . HIS A 1 82 ? -10.234 -3.802 10.861 1.00 91.19 82 HIS A C 1
ATOM 646 O O . HIS A 1 82 ? -9.889 -2.722 10.378 1.00 91.19 82 HIS A O 1
ATOM 652 N N . PRO A 1 83 ? -11.539 -4.089 11.042 1.00 88.25 83 PRO A N 1
ATOM 653 C CA . PRO A 1 83 ? -12.611 -3.191 10.593 1.00 88.25 83 PRO A CA 1
ATOM 654 C C . PRO A 1 83 ? -12.479 -1.754 11.115 1.00 88.25 83 PRO A C 1
ATOM 656 O O . PRO A 1 83 ? -12.564 -0.811 10.334 1.00 88.25 83 PRO A O 1
ATOM 659 N N . LEU A 1 84 ? -12.153 -1.591 12.401 1.00 88.06 84 LEU A N 1
ATOM 660 C CA . LEU A 1 84 ? -11.932 -0.272 13.007 1.00 88.06 84 LEU A CA 1
ATOM 661 C C . LEU A 1 84 ? -10.750 0.478 12.372 1.00 88.06 84 LEU A C 1
ATOM 663 O O . LEU A 1 84 ? -10.806 1.685 12.159 1.00 88.06 84 LEU A O 1
ATOM 667 N N . ASP A 1 85 ? -9.680 -0.236 12.031 1.00 89.25 85 ASP A N 1
ATOM 668 C CA . ASP A 1 85 ? -8.510 0.367 11.394 1.00 89.25 85 ASP A CA 1
ATOM 669 C C . ASP A 1 85 ? -8.781 0.714 9.929 1.00 89.25 85 ASP A C 1
ATOM 671 O O . ASP A 1 85 ? -8.254 1.698 9.411 1.00 89.25 85 ASP A O 1
ATOM 675 N N . ARG A 1 86 ? -9.661 -0.045 9.266 1.00 87.00 86 ARG A N 1
ATOM 676 C CA . ARG A 1 86 ? -10.155 0.287 7.928 1.00 87.00 86 ARG A CA 1
ATOM 677 C C . ARG A 1 86 ? -10.958 1.581 7.938 1.00 87.00 86 ARG A C 1
ATOM 679 O O . ARG A 1 86 ? -10.780 2.393 7.032 1.00 87.00 86 ARG A O 1
ATOM 686 N N . GLU A 1 87 ? -11.815 1.782 8.933 1.00 86.44 87 GLU A N 1
ATOM 687 C CA . GLU A 1 87 ? -12.571 3.028 9.102 1.00 86.44 87 GLU A CA 1
ATOM 688 C C . GLU A 1 87 ? -11.636 4.215 9.349 1.00 86.44 87 GLU A C 1
ATOM 690 O O . GLU A 1 87 ? -11.737 5.224 8.651 1.00 86.44 87 GLU A O 1
ATOM 695 N N . ARG A 1 88 ? -10.661 4.063 10.255 1.00 86.06 88 ARG A N 1
ATOM 696 C CA . ARG A 1 88 ? -9.638 5.088 10.528 1.00 86.06 88 ARG A CA 1
ATOM 697 C C . ARG A 1 88 ? -8.851 5.458 9.277 1.00 86.06 88 ARG A C 1
ATOM 699 O O . ARG A 1 88 ? -8.766 6.633 8.925 1.00 86.06 88 ARG A O 1
ATOM 706 N N . LEU A 1 89 ? -8.324 4.456 8.571 1.00 83.88 89 LEU A N 1
ATOM 707 C CA . LEU A 1 89 ? -7.578 4.666 7.333 1.00 83.88 89 LEU A CA 1
ATOM 708 C C . LEU A 1 89 ? -8.445 5.359 6.271 1.00 83.88 89 LEU A C 1
ATOM 710 O O . LEU A 1 89 ? -7.983 6.289 5.616 1.00 83.88 89 LEU A O 1
ATOM 714 N N . SER A 1 90 ? -9.711 4.954 6.132 1.00 82.19 90 SER A N 1
ATOM 715 C CA . SER A 1 90 ? -10.647 5.570 5.182 1.00 82.19 90 SER A CA 1
ATOM 716 C C . SER A 1 90 ? -10.930 7.035 5.524 1.00 82.19 90 SER A C 1
ATOM 718 O O . SER A 1 90 ? -10.935 7.876 4.628 1.00 82.19 90 SER A O 1
ATOM 720 N N . GLY A 1 91 ? -11.109 7.355 6.809 1.00 79.75 91 GLY A N 1
ATOM 721 C CA . GLY A 1 91 ? -11.321 8.725 7.275 1.00 79.75 91 GLY A CA 1
ATOM 722 C C . GLY A 1 91 ? -10.131 9.640 6.983 1.00 79.75 91 GLY A C 1
ATOM 723 O O . GLY A 1 91 ? -10.323 10.769 6.532 1.00 79.75 91 GLY A O 1
ATOM 724 N N . VAL A 1 92 ? -8.900 9.142 7.148 1.00 78.00 92 VAL A N 1
ATOM 725 C CA . VAL A 1 92 ? -7.683 9.891 6.791 1.00 78.00 92 VAL A CA 1
ATOM 726 C C . VAL A 1 92 ? -7.605 10.138 5.282 1.00 78.00 92 VAL A C 1
ATOM 728 O O . VAL A 1 92 ? -7.312 11.254 4.861 1.00 78.00 92 VAL A O 1
ATOM 731 N N . LEU A 1 93 ? -7.909 9.132 4.456 1.00 71.75 93 LEU A N 1
ATOM 732 C CA . LEU A 1 93 ? -7.824 9.247 2.994 1.00 71.75 93 LEU A CA 1
ATOM 733 C C . LEU A 1 93 ? -8.848 10.217 2.386 1.00 71.75 93 LEU A C 1
ATOM 735 O O . LEU A 1 93 ? -8.586 10.777 1.326 1.00 71.75 93 LEU A O 1
ATOM 739 N N . GLN A 1 94 ? -9.991 10.444 3.036 1.00 70.31 94 GLN A N 1
ATOM 740 C CA . GLN A 1 94 ? -10.986 11.428 2.584 1.00 70.31 94 GLN A CA 1
ATOM 741 C C . GLN A 1 94 ? -10.523 12.885 2.743 1.00 70.31 94 GLN A C 1
ATOM 743 O O . GLN A 1 94 ? -11.089 13.772 2.108 1.00 70.31 94 GLN A O 1
ATOM 748 N N . HIS A 1 95 ? -9.507 13.132 3.572 1.00 54.09 95 HIS A N 1
ATOM 749 C CA . HIS A 1 95 ? -9.022 14.471 3.921 1.00 54.09 95 HIS A CA 1
ATOM 750 C C . HIS A 1 95 ? -7.573 14.731 3.457 1.00 54.09 95 HIS A C 1
ATOM 752 O O . HIS A 1 95 ? -6.974 15.727 3.868 1.00 54.09 95 HIS A O 1
ATOM 758 N N . ALA A 1 96 ? -7.005 13.830 2.645 1.00 49.06 96 ALA A N 1
ATOM 759 C CA . ALA A 1 96 ? -5.614 13.858 2.178 1.00 49.06 96 ALA A CA 1
ATOM 760 C C . ALA A 1 96 ? -5.407 14.631 0.862 1.00 49.06 96 ALA A C 1
ATOM 762 O O . ALA A 1 96 ? -6.336 14.676 0.024 1.00 49.06 96 ALA A O 1
#

Radius of gyration: 14.2 Å; chains: 1; bounding box: 29×30×35 Å

Secondary structure (DSSP, 8-state):
--------GGGGSS-----TT--SEEEEEESS-PPTT-EEEEEEE-TTS-EEEEEEEEEEEEEPPTTSSSSEEEEEEEEEE-HHHHHHHHHHHTT-